Protein AF-A0A955QPR9-F1 (afdb_monomer_lite)

Foldseek 3Di:
DPPPDPLVPPVVSVVVLVVLLVVQCVVQVALQSSLVVLLVVLVVCVVVVVPVSSLVSLVSSCSSPVLQLSSLQSVLSSCVVVVVNVSSVVSNVSSVVSPPPDVPPPD

Radius of gyration: 13.74 Å; chains: 1; bounding box: 36×45×26 Å

pLDDT: mean 83.51, std 14.72, range [36.06, 96.19]

Structure (mmCIF, N/CA/C/O backbone):
data_AF-A0A955QPR9-F1
#
_entry.id   AF-A0A955QPR9-F1
#
loop_
_atom_site.group_PDB
_atom_site.id
_atom_site.type_symbol
_atom_site.label_atom_id
_atom_site.label_alt_id
_atom_site.label_comp_id
_atom_site.label_asym_id
_atom_site.label_entity_id
_atom_site.label_seq_id
_atom_site.pdbx_PDB_ins_code
_atom_site.Cartn_x
_atom_site.Cartn_y
_atom_site.Cartn_z
_atom_site.occupancy
_atom_site.B_iso_or_equiv
_atom_site.auth_seq_id
_atom_site.auth_comp_id
_atom_site.auth_asym_id
_atom_site.auth_atom_id
_atom_site.pdbx_PDB_model_num
ATOM 1 N N . MET A 1 1 ? 3.147 7.351 2.270 1.00 56.72 1 MET A N 1
ATOM 2 C CA . MET A 1 1 ? 2.463 7.103 0.985 1.00 56.72 1 MET A CA 1
ATOM 3 C C . MET A 1 1 ? 3.489 6.826 -0.081 1.00 56.72 1 MET A C 1
ATOM 5 O O . MET A 1 1 ? 4.509 7.511 -0.118 1.00 56.72 1 MET A O 1
ATOM 9 N N . TYR A 1 2 ? 3.215 5.840 -0.925 1.00 52.31 2 TYR A N 1
ATOM 10 C CA . TYR A 1 2 ? 4.029 5.600 -2.102 1.00 52.31 2 TYR A CA 1
ATOM 11 C C . TYR A 1 2 ? 3.951 6.808 -3.050 1.00 52.31 2 TYR A C 1
ATOM 13 O O . TYR A 1 2 ? 2.873 7.373 -3.247 1.00 52.31 2 TYR A O 1
ATOM 21 N N . GLY A 1 3 ? 5.090 7.224 -3.609 1.00 59.91 3 GLY A N 1
ATOM 22 C CA . GLY A 1 3 ? 5.198 8.421 -4.454 1.00 59.91 3 GLY A CA 1
ATOM 23 C C . GLY A 1 3 ? 5.567 9.716 -3.716 1.00 59.91 3 GLY A C 1
ATOM 24 O O . GLY A 1 3 ? 5.427 10.794 -4.284 1.00 59.91 3 GLY A O 1
ATOM 25 N N . GLY A 1 4 ? 6.014 9.640 -2.455 1.00 56.38 4 GLY A N 1
ATOM 26 C CA . GLY A 1 4 ? 6.694 10.746 -1.756 1.00 56.38 4 GLY A CA 1
ATOM 27 C C . GLY A 1 4 ? 5.832 11.954 -1.364 1.00 56.38 4 GLY A C 1
ATOM 28 O O . GLY A 1 4 ? 6.309 12.840 -0.660 1.00 56.38 4 GLY A O 1
ATOM 29 N N . MET A 1 5 ? 4.556 12.004 -1.754 1.00 54.12 5 MET A N 1
ATOM 30 C CA . MET A 1 5 ? 3.653 13.076 -1.335 1.00 54.12 5 MET A CA 1
ATOM 31 C C . MET A 1 5 ? 3.105 12.809 0.065 1.00 54.12 5 MET A C 1
ATOM 33 O O . MET A 1 5 ? 2.366 11.849 0.299 1.00 54.12 5 MET A O 1
ATOM 37 N N . ASN A 1 6 ? 3.418 13.703 0.999 1.00 56.09 6 ASN A N 1
ATOM 38 C CA . ASN A 1 6 ? 2.761 13.751 2.296 1.00 56.09 6 ASN A CA 1
ATOM 39 C C . ASN A 1 6 ? 1.336 14.305 2.107 1.00 56.09 6 ASN A C 1
ATOM 41 O O . ASN A 1 6 ? 1.099 15.503 2.217 1.00 56.09 6 ASN A O 1
ATOM 45 N N . ARG A 1 7 ? 0.368 13.449 1.761 1.00 57.69 7 ARG A N 1
ATOM 46 C CA . ARG A 1 7 ? -1.020 13.894 1.534 1.00 57.69 7 ARG A CA 1
ATOM 47 C C . ARG A 1 7 ? -1.689 14.446 2.795 1.00 57.69 7 ARG A C 1
ATOM 49 O O . ARG A 1 7 ? -2.630 15.222 2.684 1.00 57.69 7 ARG A O 1
ATOM 56 N N . SER A 1 8 ? -1.142 14.150 3.976 1.00 53.88 8 SER A N 1
ATOM 57 C CA . SER A 1 8 ? -1.621 14.659 5.264 1.00 53.88 8 SER A CA 1
ATOM 58 C C . SER A 1 8 ? -1.446 16.173 5.444 1.00 53.88 8 SER A C 1
ATOM 60 O O . SER A 1 8 ? -2.113 16.748 6.303 1.00 53.88 8 SER A O 1
ATOM 62 N N . VAL A 1 9 ? -0.569 16.825 4.665 1.00 55.84 9 VAL A N 1
ATOM 63 C CA . VAL A 1 9 ? -0.375 18.292 4.700 1.00 55.84 9 VAL A CA 1
ATOM 64 C C . VAL A 1 9 ? -1.202 19.047 3.657 1.00 55.84 9 VAL A C 1
ATOM 66 O O . VAL A 1 9 ? -1.247 20.272 3.704 1.00 55.84 9 VAL A O 1
ATOM 69 N N . VAL A 1 10 ? -1.899 18.346 2.755 1.00 63.06 10 VAL A N 1
ATOM 70 C CA . VAL A 1 10 ? -2.817 18.962 1.787 1.00 63.06 10 VAL A CA 1
ATOM 71 C C . VAL A 1 10 ? -4.250 18.812 2.316 1.00 63.06 10 VAL A C 1
ATOM 73 O O . VAL A 1 10 ? -4.760 17.690 2.350 1.00 63.06 10 VAL A O 1
ATOM 76 N N . PRO A 1 11 ? -4.930 19.902 2.727 1.00 62.66 11 PRO A N 1
ATOM 77 C CA . PRO A 1 11 ? -6.247 19.831 3.375 1.00 62.66 11 PRO A CA 1
ATOM 78 C C . PRO A 1 11 ? -7.308 19.090 2.550 1.00 62.66 11 PRO A C 1
ATOM 80 O O . PRO A 1 11 ? -8.120 18.345 3.095 1.00 62.66 11 PRO A O 1
ATOM 83 N N . GLU A 1 12 ? -7.269 19.255 1.229 1.00 62.84 12 GLU A N 1
ATOM 84 C CA . GLU A 1 12 ? -8.191 18.626 0.277 1.00 62.84 12 GLU A CA 1
ATOM 85 C C . GLU A 1 12 ? -7.997 17.104 0.197 1.00 62.84 12 GLU A C 1
ATOM 87 O O . GLU A 1 12 ? -8.967 16.341 0.154 1.00 62.84 12 GLU A O 1
ATOM 92 N N . LEU A 1 13 ? -6.742 16.647 0.237 1.00 67.69 13 LEU A N 1
ATOM 93 C CA . LEU A 1 13 ? -6.416 15.222 0.230 1.00 67.69 13 LEU A CA 1
ATOM 94 C C . LEU A 1 13 ? -6.741 14.593 1.582 1.00 67.69 13 LEU A C 1
ATOM 96 O O . LEU A 1 13 ? -7.351 13.531 1.613 1.00 67.69 13 LEU A O 1
ATOM 100 N N . LYS A 1 14 ? -6.470 15.298 2.685 1.00 69.69 14 LYS A N 1
ATOM 101 C CA . LYS A 1 14 ? -6.840 14.856 4.032 1.00 69.69 14 LYS A CA 1
ATOM 102 C C . LYS A 1 14 ? -8.352 14.640 4.185 1.00 69.69 14 LYS A C 1
ATOM 104 O O . LYS A 1 14 ? -8.768 13.605 4.692 1.00 69.69 14 LYS A O 1
ATOM 109 N N . ALA A 1 15 ? -9.180 15.569 3.702 1.00 74.94 15 ALA A N 1
ATOM 110 C CA . ALA A 1 15 ? -10.638 15.421 3.754 1.00 74.94 15 ALA A CA 1
ATOM 111 C C . ALA A 1 15 ? -11.147 14.257 2.881 1.00 74.94 15 ALA A C 1
ATOM 113 O O . ALA A 1 15 ? -12.127 13.592 3.222 1.00 74.94 15 ALA A O 1
ATOM 114 N N . THR A 1 16 ? -10.482 13.998 1.753 1.00 76.56 16 THR A N 1
ATOM 115 C CA . THR A 1 16 ? -10.802 12.869 0.868 1.00 76.56 16 THR A CA 1
ATOM 116 C C . THR A 1 16 ? -10.407 11.536 1.506 1.00 76.56 16 THR A C 1
ATOM 118 O O . THR A 1 16 ? -11.188 10.586 1.480 1.00 76.56 16 THR A O 1
ATOM 121 N N . ASP A 1 17 ? -9.237 11.492 2.139 1.00 76.62 17 ASP A N 1
ATOM 122 C CA . ASP A 1 17 ? -8.719 10.350 2.888 1.00 76.62 17 ASP A CA 1
ATOM 123 C C . ASP A 1 17 ? -9.635 10.010 4.080 1.00 76.62 17 ASP A C 1
ATOM 125 O O . ASP A 1 17 ? -10.000 8.850 4.276 1.00 76.62 17 ASP A O 1
ATOM 129 N N . GLU A 1 18 ? -10.098 11.014 4.831 1.00 79.50 18 GLU A N 1
ATOM 130 C CA . GLU A 1 18 ? -11.054 10.837 5.935 1.00 79.50 18 GLU A CA 1
ATOM 131 C C . GLU A 1 18 ? -12.413 10.305 5.455 1.00 79.50 18 GLU A C 1
ATOM 133 O O . GLU A 1 18 ? -12.964 9.382 6.063 1.00 79.50 18 GLU A O 1
ATOM 138 N N . LYS A 1 19 ? -12.939 10.831 4.339 1.00 83.06 19 LYS A N 1
ATOM 139 C CA . LYS A 1 19 ? -14.174 1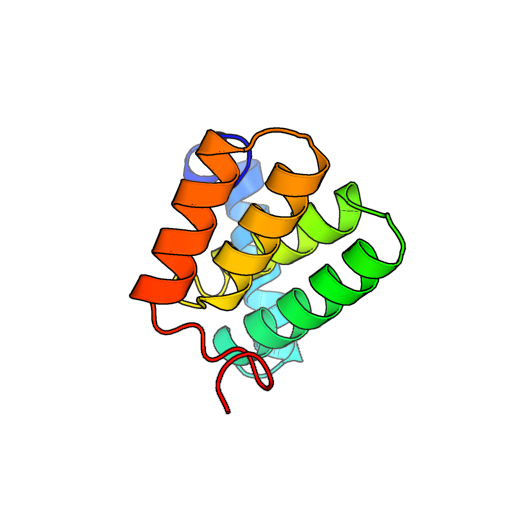0.318 3.721 1.00 83.06 19 LYS A CA 1
ATOM 140 C C . LYS A 1 19 ? -14.025 8.868 3.285 1.00 83.06 19 LYS A C 1
ATOM 142 O O . LYS A 1 19 ? -14.894 8.055 3.593 1.00 83.06 19 LYS A O 1
ATOM 147 N N . LEU A 1 20 ? -12.916 8.541 2.621 1.00 82.50 20 LEU A N 1
ATOM 148 C CA . LEU A 1 20 ? -12.615 7.179 2.202 1.00 82.50 20 LEU A CA 1
ATOM 149 C C . LEU A 1 20 ? -12.578 6.240 3.411 1.00 82.50 20 LEU A C 1
ATOM 151 O O . LEU A 1 20 ? -13.218 5.190 3.383 1.00 82.50 20 LEU A O 1
ATOM 155 N N . ILE A 1 21 ? -11.877 6.627 4.482 1.00 81.38 21 ILE A N 1
ATOM 156 C CA . ILE A 1 21 ? -11.802 5.838 5.715 1.00 81.38 21 ILE A CA 1
ATOM 157 C C . ILE A 1 21 ? -13.201 5.606 6.295 1.00 81.38 21 ILE A C 1
ATOM 159 O O . ILE A 1 21 ? -13.534 4.472 6.643 1.00 81.38 21 ILE A O 1
ATOM 163 N N . ALA A 1 22 ? -14.034 6.644 6.386 1.00 83.94 22 ALA A N 1
ATOM 164 C CA . ALA A 1 22 ? -15.382 6.538 6.942 1.00 83.94 22 ALA A CA 1
ATOM 165 C C . ALA A 1 22 ? -16.304 5.640 6.096 1.00 83.94 22 ALA A C 1
ATOM 167 O O . ALA A 1 22 ? -17.012 4.791 6.638 1.00 83.94 22 ALA A O 1
ATOM 168 N N . GLU A 1 23 ? -16.283 5.791 4.773 1.00 84.50 23 GLU A N 1
ATOM 169 C CA . GLU A 1 23 ? -17.148 5.035 3.864 1.00 84.50 23 GLU A CA 1
ATOM 170 C C . GLU A 1 23 ? -16.748 3.558 3.793 1.00 84.50 23 GLU A C 1
ATOM 172 O O . GLU A 1 23 ? -17.583 2.668 3.971 1.00 84.50 23 GLU A O 1
ATOM 177 N N . THR A 1 24 ? -15.454 3.289 3.615 1.00 83.06 24 THR A N 1
ATOM 178 C CA . THR A 1 24 ? -14.946 1.917 3.519 1.00 83.06 24 THR A CA 1
ATOM 179 C C . THR A 1 24 ? -15.063 1.178 4.848 1.00 83.06 24 THR A C 1
ATOM 181 O O . THR A 1 24 ? -15.530 0.041 4.866 1.00 83.06 24 THR A O 1
ATOM 184 N N . SER A 1 25 ? -14.746 1.812 5.982 1.00 81.25 25 SER A N 1
ATOM 185 C CA . SER A 1 25 ? -14.922 1.165 7.292 1.00 81.25 25 SER A CA 1
ATOM 186 C C . SER A 1 25 ? -16.390 0.875 7.618 1.00 81.25 25 SER A C 1
ATOM 188 O O . SER A 1 25 ? -16.672 -0.146 8.239 1.00 81.25 25 SER A O 1
ATOM 190 N N . ARG A 1 26 ? -17.336 1.700 7.149 1.00 86.00 26 ARG A N 1
ATOM 191 C CA . ARG A 1 26 ? -18.774 1.419 7.271 1.00 86.00 26 ARG A CA 1
ATOM 192 C C . ARG A 1 26 ? -19.215 0.255 6.383 1.00 86.00 26 ARG A C 1
ATOM 194 O O . ARG A 1 26 ? -20.022 -0.556 6.823 1.00 86.00 26 ARG A O 1
ATOM 201 N N . HIS A 1 27 ? -18.697 0.171 5.158 1.00 87.00 27 HIS A N 1
ATOM 202 C CA . HIS A 1 27 ? -19.038 -0.891 4.210 1.00 87.00 27 HIS A CA 1
ATOM 203 C C . HIS A 1 27 ? -18.471 -2.259 4.629 1.00 87.00 27 HIS A C 1
ATOM 205 O O . HIS A 1 27 ? -19.183 -3.258 4.615 1.00 87.00 27 HIS A O 1
ATOM 211 N N . TYR A 1 28 ? -17.199 -2.304 5.033 1.00 86.75 28 TYR A N 1
ATOM 212 C CA . TYR A 1 28 ? -16.490 -3.540 5.397 1.00 86.75 28 TYR A CA 1
ATOM 213 C C . TYR A 1 28 ? -16.543 -3.866 6.901 1.00 86.75 28 TYR A C 1
ATOM 215 O O . TYR A 1 28 ? -16.059 -4.910 7.341 1.00 86.75 28 TYR A O 1
ATOM 223 N N . GLY A 1 29 ? -17.123 -2.977 7.709 1.00 89.12 29 GLY A N 1
ATOM 224 C CA . GLY A 1 29 ? -17.298 -3.122 9.156 1.00 89.12 29 GLY A CA 1
ATOM 225 C C . GLY A 1 29 ? -16.077 -2.740 10.000 1.00 89.12 29 GLY A C 1
ATOM 226 O O . GLY A 1 29 ? -16.235 -2.396 11.170 1.00 89.12 29 GLY A O 1
ATOM 227 N N . SER A 1 30 ? -14.862 -2.765 9.445 1.00 90.62 30 SER A N 1
ATOM 228 C CA . SER A 1 30 ? -13.656 -2.275 10.121 1.00 90.62 30 SER A CA 1
ATOM 229 C C . SER A 1 30 ? -12.619 -1.745 9.132 1.00 90.62 30 SER A C 1
ATOM 231 O O . SER A 1 30 ? -12.639 -2.078 7.946 1.00 90.62 30 SER A O 1
ATOM 233 N N . ARG A 1 31 ? -11.683 -0.925 9.629 1.00 90.12 31 ARG A N 1
ATOM 234 C CA . ARG A 1 31 ? -10.553 -0.423 8.829 1.00 90.12 31 ARG A CA 1
ATOM 235 C C . ARG A 1 31 ? -9.644 -1.550 8.344 1.00 90.12 31 ARG A C 1
ATOM 237 O O . ARG A 1 31 ? -9.247 -1.527 7.190 1.00 90.12 31 ARG A O 1
ATOM 244 N N . THR A 1 32 ? -9.368 -2.537 9.194 1.00 90.62 32 THR A N 1
ATOM 245 C CA . THR A 1 32 ? -8.516 -3.687 8.851 1.00 90.62 32 THR A CA 1
ATOM 246 C C . THR A 1 32 ? -9.127 -4.517 7.724 1.00 90.62 32 THR A C 1
ATOM 248 O O . THR A 1 32 ? -8.472 -4.730 6.713 1.00 90.62 32 THR A O 1
ATOM 251 N N . LYS A 1 33 ? -10.422 -4.860 7.811 1.00 92.06 33 LYS A N 1
ATOM 252 C CA . 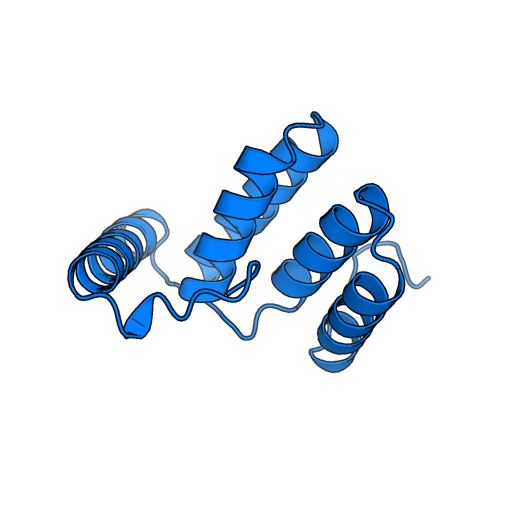LYS A 1 33 ? -11.115 -5.597 6.738 1.00 92.06 33 LYS A CA 1
ATOM 253 C C . LYS A 1 33 ? -11.206 -4.802 5.439 1.00 92.06 33 LYS A C 1
ATOM 255 O O . LYS A 1 33 ? -11.098 -5.364 4.355 1.00 92.06 33 LYS A O 1
ATOM 260 N N . ALA A 1 34 ? -11.411 -3.488 5.540 1.00 92.94 34 ALA A N 1
ATOM 261 C CA . ALA A 1 34 ? -11.372 -2.612 4.376 1.00 92.94 34 ALA A CA 1
ATOM 262 C C . ALA A 1 34 ? -9.978 -2.596 3.725 1.00 92.94 34 ALA A C 1
ATOM 264 O O . ALA A 1 34 ? -9.884 -2.619 2.500 1.00 92.94 34 ALA A O 1
ATOM 265 N N . ALA A 1 35 ? -8.909 -2.572 4.530 1.00 92.94 35 ALA A N 1
ATOM 266 C CA . ALA A 1 35 ? -7.536 -2.616 4.041 1.00 92.94 35 ALA A CA 1
ATOM 267 C C . ALA A 1 35 ? -7.238 -3.942 3.327 1.00 92.94 35 ALA A C 1
ATOM 269 O O . ALA A 1 35 ? -6.762 -3.905 2.199 1.00 92.94 35 ALA A O 1
ATOM 270 N N . GLU A 1 36 ? -7.586 -5.081 3.931 1.00 91.88 36 GLU A N 1
ATOM 271 C CA . GLU A 1 36 ? -7.455 -6.420 3.329 1.00 91.88 36 GLU A CA 1
ATOM 272 C C . GLU A 1 36 ? -8.181 -6.505 1.975 1.00 91.88 36 GLU A C 1
ATOM 274 O O . GLU A 1 36 ? -7.580 -6.853 0.961 1.00 91.88 36 GLU A O 1
ATOM 279 N N . ALA A 1 37 ? -9.444 -6.069 1.909 1.00 92.94 37 ALA A N 1
ATOM 280 C CA . ALA A 1 37 ? -10.212 -6.081 0.662 1.00 92.94 37 ALA A CA 1
ATOM 281 C C . ALA A 1 37 ? -9.589 -5.201 -0.442 1.00 92.94 37 ALA A C 1
ATOM 283 O O . ALA A 1 37 ? -9.652 -5.533 -1.630 1.00 92.94 37 ALA A O 1
ATOM 284 N N . LEU A 1 38 ? -8.990 -4.068 -0.065 1.00 94.12 38 LEU A N 1
ATOM 285 C CA . LEU A 1 38 ? -8.289 -3.186 -0.999 1.00 94.12 38 LEU A CA 1
ATOM 286 C C . LEU A 1 38 ? -6.934 -3.752 -1.431 1.00 94.12 38 LEU A C 1
ATOM 288 O O . LEU A 1 38 ? -6.550 -3.534 -2.578 1.00 94.12 38 LEU A O 1
ATOM 292 N N . VAL A 1 39 ? -6.233 -4.487 -0.566 1.00 94.75 39 VAL A N 1
ATOM 293 C CA . VAL A 1 39 ? -5.022 -5.236 -0.932 1.00 94.75 39 VAL A CA 1
ATOM 294 C C . VAL A 1 39 ? -5.358 -6.293 -1.980 1.00 94.75 39 VAL A C 1
ATOM 296 O O . VAL A 1 39 ? -4.749 -6.292 -3.050 1.00 94.75 39 VAL A O 1
ATOM 299 N N . ASP A 1 40 ? -6.390 -7.106 -1.742 1.00 94.44 40 ASP A N 1
ATOM 300 C CA . ASP A 1 40 ? -6.865 -8.108 -2.704 1.00 94.44 40 ASP A CA 1
ATOM 301 C C . ASP A 1 40 ? -7.205 -7.47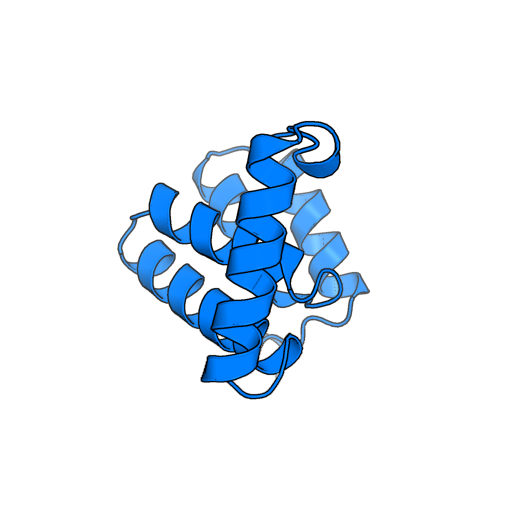6 -4.057 1.00 94.44 40 ASP A C 1
ATOM 303 O O . ASP A 1 40 ? -6.837 -7.977 -5.123 1.00 94.44 40 ASP A O 1
ATOM 307 N N . GLN A 1 41 ? -7.915 -6.346 -4.031 1.00 94.62 41 GLN A N 1
ATOM 308 C CA . GLN A 1 41 ? -8.242 -5.602 -5.241 1.00 94.62 41 GLN A CA 1
ATOM 309 C C . GLN A 1 41 ? -6.987 -5.046 -5.930 1.00 94.62 41 GLN A C 1
ATOM 311 O O . GLN A 1 41 ? -6.907 -5.070 -7.160 1.00 94.62 41 GLN A O 1
ATOM 316 N N . GLY A 1 42 ? -6.012 -4.571 -5.154 1.00 95.94 42 GLY A N 1
ATOM 317 C CA . GLY A 1 42 ? -4.722 -4.102 -5.646 1.00 95.94 42 GLY A CA 1
ATOM 318 C C . GLY A 1 42 ? -3.969 -5.198 -6.389 1.00 95.94 42 GLY A C 1
ATOM 319 O O . GLY A 1 42 ? -3.564 -4.980 -7.530 1.00 95.94 42 GLY A O 1
ATOM 320 N N . PHE A 1 43 ? -3.880 -6.398 -5.812 1.00 95.44 43 PHE A N 1
ATOM 321 C CA . PHE A 1 43 ? -3.261 -7.543 -6.476 1.00 95.44 43 PHE A CA 1
ATOM 322 C C . PHE A 1 43 ? -4.024 -7.981 -7.728 1.00 95.44 43 PHE A C 1
ATOM 324 O O . PHE A 1 43 ? -3.398 -8.285 -8.738 1.00 95.44 43 PHE A O 1
ATOM 331 N N . ARG A 1 44 ? -5.363 -7.945 -7.735 1.00 96.19 44 ARG A N 1
ATOM 332 C CA . ARG A 1 44 ? -6.133 -8.217 -8.965 1.00 96.19 44 ARG A CA 1
ATOM 333 C C . ARG A 1 44 ? -5.783 -7.254 -10.099 1.00 96.19 44 ARG A C 1
ATOM 335 O O . ARG A 1 44 ? -5.653 -7.705 -11.230 1.00 96.19 44 ARG A O 1
ATOM 342 N N . PHE A 1 45 ? -5.636 -5.958 -9.815 1.00 96.00 45 PHE A N 1
ATOM 343 C CA . PHE A 1 45 ? -5.206 -4.986 -10.827 1.00 96.00 45 PHE A CA 1
ATOM 344 C C . PHE A 1 45 ? -3.744 -5.173 -11.228 1.00 96.00 45 PHE A C 1
ATOM 346 O O . PHE A 1 45 ? -3.429 -5.050 -12.407 1.00 96.00 45 PHE A O 1
ATOM 353 N N . TYR A 1 46 ? -2.876 -5.523 -10.278 1.00 94.62 46 TYR A N 1
ATOM 354 C CA . TYR A 1 46 ? -1.475 -5.841 -10.544 1.00 94.62 46 TYR A CA 1
ATOM 355 C C . TYR A 1 46 ? -1.345 -7.011 -11.528 1.00 94.62 46 TYR A C 1
ATOM 357 O O . TYR A 1 46 ? -0.683 -6.883 -12.549 1.00 94.62 46 TYR A O 1
ATOM 365 N N . TYR A 1 47 ? -2.076 -8.108 -11.306 1.00 94.00 47 TYR A N 1
ATOM 366 C CA . TYR A 1 47 ? -2.103 -9.248 -12.231 1.00 94.00 47 TYR A CA 1
ATOM 367 C C . TYR A 1 47 ? -2.763 -8.938 -13.587 1.00 94.00 47 TYR A C 1
ATOM 369 O O . TYR A 1 47 ? -2.631 -9.722 -14.523 1.00 94.00 47 TYR A O 1
ATOM 377 N N . GLN A 1 48 ? -3.482 -7.817 -13.703 1.00 95.69 48 GLN A N 1
ATOM 378 C CA . GLN A 1 48 ? -4.012 -7.290 -14.966 1.00 95.69 48 GLN A CA 1
ATOM 379 C C . GLN A 1 48 ? -3.066 -6.279 -15.634 1.00 95.69 48 GLN A C 1
ATOM 381 O O . GLN A 1 48 ? -3.460 -5.671 -16.626 1.00 95.69 48 GLN A O 1
ATOM 386 N N . ASP A 1 49 ? -1.863 -6.073 -15.088 1.00 94.12 49 ASP A N 1
ATOM 387 C CA . ASP A 1 49 ? -0.881 -5.070 -15.523 1.00 94.12 49 ASP A CA 1
ATOM 388 C C . ASP A 1 49 ? -1.366 -3.605 -15.381 1.00 94.12 49 ASP A C 1
ATOM 390 O O . ASP A 1 49 ? -0.732 -2.653 -15.834 1.00 94.12 49 ASP A O 1
ATOM 394 N N . ASP A 1 50 ? -2.481 -3.372 -14.673 1.00 95.00 50 ASP A N 1
ATOM 395 C CA . ASP A 1 50 ? -2.954 -2.026 -14.328 1.00 95.00 50 ASP A CA 1
ATOM 396 C C . ASP A 1 50 ? -2.263 -1.540 -13.045 1.00 95.00 50 ASP A C 1
ATOM 398 O O . ASP A 1 50 ? -2.863 -1.397 -11.970 1.00 95.00 50 ASP A O 1
ATOM 402 N N . LEU A 1 51 ? -0.960 -1.271 -13.169 1.00 91.69 51 LEU A N 1
ATOM 403 C CA . LEU A 1 51 ? -0.109 -0.827 -12.062 1.00 91.69 51 LEU A CA 1
ATOM 404 C C . LEU A 1 51 ? -0.599 0.492 -11.443 1.00 91.69 51 LEU A C 1
ATOM 406 O O . LEU A 1 51 ? -0.409 0.735 -10.249 1.00 91.69 51 LEU A O 1
ATOM 410 N N . THR A 1 52 ? -1.281 1.340 -12.223 1.00 89.31 52 THR A N 1
ATOM 411 C CA . THR A 1 52 ? -1.836 2.612 -11.735 1.00 89.31 52 THR A CA 1
ATOM 412 C C . THR A 1 52 ? -2.972 2.373 -10.744 1.00 89.31 52 THR A C 1
ATOM 414 O O . THR A 1 52 ? -2.981 2.953 -9.650 1.00 89.31 52 THR A O 1
ATOM 417 N N . ARG A 1 53 ? -3.939 1.513 -11.092 1.00 90.19 53 ARG A N 1
ATOM 418 C CA . ARG A 1 53 ? -5.035 1.175 -10.176 1.00 90.19 53 ARG A CA 1
ATOM 419 C C . ARG A 1 53 ? -4.553 0.328 -9.010 1.00 90.19 53 ARG A C 1
ATOM 421 O O . ARG A 1 53 ? -4.983 0.599 -7.889 1.00 90.19 53 ARG A O 1
ATOM 428 N N . ALA A 1 54 ? -3.631 -0.605 -9.244 1.00 93.44 54 ALA A N 1
ATOM 429 C CA . ALA A 1 54 ? -3.013 -1.398 -8.186 1.00 93.44 54 ALA A CA 1
ATOM 430 C C . ALA A 1 54 ? -2.363 -0.494 -7.127 1.00 93.44 54 ALA A C 1
ATOM 432 O O . ALA A 1 54 ? -2.691 -0.568 -5.942 1.00 93.44 54 ALA A O 1
ATOM 433 N N . MET A 1 55 ? -1.5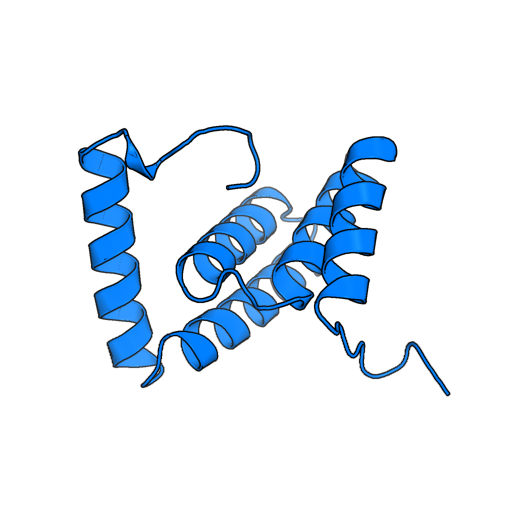46 0.466 -7.570 1.00 91.69 55 MET A N 1
ATOM 434 C CA . MET A 1 55 ? -0.893 1.432 -6.691 1.00 91.69 55 MET A CA 1
ATOM 435 C C . MET A 1 55 ? -1.897 2.280 -5.902 1.00 91.69 55 MET A C 1
ATOM 437 O O . MET A 1 55 ? -1.688 2.582 -4.723 1.00 91.69 55 MET A O 1
ATOM 441 N N . ARG A 1 56 ? -3.008 2.683 -6.527 1.00 90.06 56 ARG A N 1
ATOM 442 C CA . ARG A 1 56 ? -4.067 3.422 -5.830 1.00 90.06 56 ARG A CA 1
ATOM 443 C C . ARG A 1 56 ? -4.689 2.580 -4.716 1.00 90.06 56 ARG A C 1
ATOM 445 O O . ARG A 1 56 ? -4.827 3.088 -3.605 1.00 90.06 56 ARG A O 1
ATOM 452 N N . CYS A 1 57 ? -5.015 1.322 -5.000 1.00 92.88 57 CYS A N 1
ATOM 453 C CA . CYS A 1 57 ? -5.580 0.391 -4.028 1.00 92.88 57 CYS A CA 1
ATOM 454 C C . CYS A 1 57 ? -4.628 0.157 -2.847 1.00 92.88 57 CYS A C 1
ATOM 456 O O . CYS A 1 57 ? -5.041 0.321 -1.701 1.00 92.88 57 CYS A O 1
ATOM 458 N N . PHE A 1 58 ? -3.341 -0.098 -3.101 1.00 93.88 58 PHE A N 1
ATOM 459 C CA . PHE A 1 58 ? -2.358 -0.270 -2.027 1.00 93.88 58 PHE A CA 1
ATOM 460 C C . PHE A 1 58 ? -2.165 1.002 -1.189 1.00 93.88 58 PHE A C 1
ATOM 462 O O . PHE A 1 58 ? -2.073 0.926 0.032 1.00 93.88 58 PHE A O 1
ATOM 469 N N . ASN A 1 59 ? -2.197 2.195 -1.794 1.00 91.94 59 ASN A N 1
ATOM 470 C CA . ASN A 1 59 ? -2.161 3.449 -1.029 1.00 91.94 59 ASN A CA 1
ATOM 471 C C . ASN A 1 59 ? -3.398 3.645 -0.138 1.00 91.94 59 ASN A C 1
ATOM 473 O O . ASN A 1 59 ? -3.277 4.160 0.973 1.00 91.94 59 ASN A O 1
ATOM 477 N N . GLN A 1 60 ? -4.581 3.250 -0.611 1.00 91.06 60 GLN A N 1
ATOM 478 C CA . GLN A 1 60 ? -5.811 3.300 0.181 1.00 91.06 60 GLN A CA 1
ATOM 479 C C . GLN A 1 60 ? -5.778 2.278 1.325 1.00 91.06 60 GLN A C 1
ATOM 481 O O . GLN A 1 60 ? -6.139 2.612 2.452 1.00 91.06 60 GLN A O 1
ATOM 486 N N . ALA A 1 61 ? -5.283 1.066 1.064 1.00 92.69 61 ALA A N 1
ATOM 487 C CA . ALA A 1 61 ? -5.078 0.054 2.092 1.00 92.69 61 ALA A CA 1
ATOM 488 C C . ALA A 1 61 ? -4.072 0.518 3.157 1.00 92.69 61 ALA A C 1
ATOM 490 O O . ALA A 1 61 ? -4.365 0.422 4.345 1.00 92.69 61 ALA A O 1
ATOM 491 N N . TRP A 1 62 ? -2.954 1.128 2.748 1.00 92.56 62 TRP A N 1
ATOM 492 C CA . TRP A 1 62 ? -1.971 1.730 3.656 1.00 92.56 62 TRP A CA 1
ATOM 493 C C . TRP A 1 62 ? -2.578 2.806 4.565 1.00 92.56 62 TRP A C 1
ATOM 495 O O . TRP A 1 62 ? -2.254 2.899 5.745 1.00 92.56 62 TRP A O 1
ATOM 505 N N . LEU A 1 63 ? -3.462 3.645 4.017 1.00 89.88 63 LEU A N 1
ATOM 506 C CA . LEU A 1 63 ? -4.145 4.689 4.780 1.00 89.88 63 LEU A CA 1
ATOM 507 C C . LEU A 1 63 ? -5.079 4.087 5.846 1.00 89.88 63 LEU A C 1
ATOM 509 O O . LEU A 1 63 ? -5.214 4.619 6.953 1.00 89.88 63 LEU A O 1
ATOM 513 N N . LEU A 1 64 ? -5.739 2.978 5.518 1.00 90.12 64 LEU A N 1
ATOM 514 C CA . LEU A 1 64 ? -6.654 2.287 6.419 1.00 90.12 64 LEU A CA 1
ATOM 515 C C . LEU A 1 64 ? -5.916 1.515 7.505 1.00 90.12 64 LEU A C 1
ATOM 517 O O . LEU A 1 64 ? -6.276 1.667 8.675 1.00 90.12 64 LEU A O 1
ATOM 521 N N . ASP A 1 65 ? -4.895 0.759 7.116 1.00 90.44 65 ASP A N 1
ATOM 522 C CA . ASP A 1 65 ? -4.035 -0.018 7.994 1.00 90.44 65 ASP A CA 1
ATOM 523 C C . ASP A 1 65 ? -2.566 0.056 7.535 1.00 90.44 65 ASP A C 1
ATOM 525 O O . ASP A 1 65 ? -2.111 -0.750 6.718 1.00 90.44 65 ASP A O 1
ATOM 529 N N . PRO A 1 66 ? -1.783 1.000 8.082 1.00 89.38 66 PRO A N 1
ATOM 530 C CA . PRO A 1 66 ? -0.373 1.132 7.741 1.00 89.38 66 PRO A CA 1
ATOM 531 C C . PRO A 1 66 ? 0.489 0.013 8.335 1.00 89.38 66 PRO A C 1
ATOM 533 O O . PRO A 1 66 ? 1.685 -0.010 8.073 1.00 89.38 66 PRO A O 1
ATOM 536 N N . LYS A 1 67 ? -0.067 -0.884 9.162 1.00 89.62 67 LYS A N 1
ATOM 537 C CA . LYS A 1 67 ? 0.659 -2.037 9.708 1.00 89.62 67 LYS A CA 1
ATOM 538 C C . LYS A 1 67 ? 0.455 -3.301 8.883 1.00 89.62 67 LYS A C 1
ATOM 540 O O . LYS A 1 67 ? 1.107 -4.296 9.179 1.00 89.62 67 LYS A O 1
ATOM 545 N N . ASN A 1 68 ? -0.417 -3.274 7.873 1.00 90.25 68 ASN A N 1
ATOM 546 C CA . ASN A 1 68 ? -0.652 -4.432 7.026 1.00 90.25 68 ASN A CA 1
ATOM 547 C C . ASN A 1 68 ? 0.608 -4.721 6.177 1.00 90.25 68 ASN A C 1
ATOM 549 O O . ASN A 1 68 ? 0.974 -3.900 5.329 1.00 90.25 68 ASN A O 1
ATOM 553 N N . PRO A 1 69 ? 1.277 -5.870 6.377 1.00 91.81 69 PRO A N 1
ATOM 554 C CA . PRO A 1 69 ? 2.512 -6.191 5.673 1.00 91.81 69 PRO A CA 1
ATOM 555 C C . PRO A 1 69 ? 2.313 -6.409 4.162 1.00 91.81 69 PRO A C 1
ATOM 557 O O . PRO A 1 69 ? 3.211 -6.106 3.377 1.00 91.81 69 PRO A O 1
ATOM 560 N N . GLU A 1 70 ? 1.138 -6.871 3.725 1.00 92.69 70 GLU A N 1
ATOM 561 C CA . GLU A 1 70 ? 0.843 -7.136 2.309 1.00 92.69 70 GLU A CA 1
ATOM 562 C C . GLU A 1 70 ? 0.795 -5.858 1.464 1.00 92.69 70 GLU A C 1
ATOM 564 O O . GLU A 1 70 ? 1.109 -5.872 0.276 1.00 92.69 70 GLU A O 1
ATOM 569 N N . VAL A 1 71 ? 0.475 -4.721 2.085 1.00 93.50 71 VAL A N 1
ATOM 570 C CA . VAL A 1 71 ? 0.538 -3.406 1.437 1.00 93.50 71 VAL A CA 1
ATOM 571 C C . VAL A 1 71 ? 1.969 -3.082 1.004 1.00 93.50 71 VAL A C 1
ATOM 573 O O . VAL A 1 71 ? 2.195 -2.600 -0.107 1.00 93.50 71 VAL A O 1
ATOM 576 N N . TYR A 1 72 ? 2.944 -3.359 1.872 1.00 93.50 72 TYR A N 1
ATOM 577 C CA . TYR A 1 72 ? 4.359 -3.148 1.575 1.00 93.50 72 TYR A CA 1
ATOM 578 C C . TYR A 1 72 ? 4.858 -4.128 0.517 1.00 93.50 72 TYR A C 1
ATOM 580 O O . TYR A 1 72 ? 5.624 -3.729 -0.356 1.00 93.50 72 TYR A O 1
ATOM 588 N N . TRP A 1 73 ? 4.363 -5.367 0.539 1.00 93.88 73 TRP A N 1
ATOM 589 C CA . TRP A 1 73 ? 4.617 -6.324 -0.533 1.00 93.88 73 TRP A CA 1
ATOM 590 C C . TRP A 1 73 ? 4.107 -5.801 -1.881 1.00 93.88 73 TRP A C 1
ATOM 592 O O . TRP A 1 73 ? 4.872 -5.743 -2.838 1.00 93.88 73 TRP A O 1
ATOM 602 N N . GLY A 1 74 ? 2.862 -5.318 -1.939 1.00 93.31 74 GLY A N 1
ATOM 603 C CA . GLY A 1 74 ? 2.278 -4.730 -3.147 1.00 93.31 74 GLY A CA 1
ATOM 604 C C . GLY A 1 74 ? 3.054 -3.518 -3.678 1.00 93.31 74 GLY A C 1
ATOM 605 O O . GLY A 1 74 ? 3.254 -3.394 -4.887 1.00 93.31 74 GLY A O 1
ATOM 606 N N . PHE A 1 75 ? 3.556 -2.645 -2.794 1.00 94.62 75 PHE A N 1
ATOM 607 C CA . PHE A 1 75 ? 4.458 -1.558 -3.198 1.00 94.62 75 PHE A CA 1
ATOM 608 C C . PHE A 1 75 ? 5.776 -2.081 -3.773 1.00 94.62 75 PHE A C 1
ATOM 610 O O . PHE A 1 75 ? 6.214 -1.591 -4.815 1.00 94.62 75 PHE A O 1
ATOM 617 N N . GLY A 1 76 ? 6.382 -3.077 -3.123 1.00 93.81 76 GLY A N 1
ATOM 618 C CA . GLY A 1 76 ? 7.599 -3.725 -3.601 1.00 93.81 76 GLY A CA 1
ATOM 619 C C . GLY A 1 76 ? 7.415 -4.355 -4.982 1.00 93.81 76 GLY A C 1
ATOM 620 O O . GLY A 1 76 ? 8.234 -4.114 -5.864 1.00 93.81 76 GLY A O 1
ATOM 621 N N . SER A 1 77 ? 6.314 -5.080 -5.209 1.00 93.88 77 SER A N 1
ATOM 622 C CA . SER A 1 77 ? 6.000 -5.708 -6.501 1.00 93.88 77 SER A CA 1
ATOM 623 C C . SER A 1 77 ? 5.883 -4.683 -7.629 1.00 93.88 77 SER A C 1
ATOM 625 O O . SER A 1 77 ? 6.481 -4.854 -8.685 1.00 93.88 77 SER A O 1
ATOM 627 N N . ILE A 1 78 ? 5.186 -3.566 -7.397 1.00 93.88 78 ILE A N 1
ATOM 628 C CA . ILE A 1 78 ? 5.053 -2.521 -8.423 1.00 93.88 78 ILE A CA 1
ATOM 629 C C . ILE A 1 78 ? 6.395 -1.822 -8.694 1.00 93.88 78 ILE A C 1
ATOM 631 O O . ILE A 1 78 ? 6.688 -1.493 -9.840 1.00 93.88 78 ILE A O 1
ATOM 635 N N . LEU A 1 79 ? 7.219 -1.583 -7.669 1.00 92.69 79 LEU A N 1
ATOM 636 C CA . LEU A 1 79 ? 8.555 -0.998 -7.850 1.00 92.69 79 LEU A CA 1
ATOM 637 C C . LEU A 1 79 ? 9.500 -1.917 -8.606 1.00 92.69 79 LEU A C 1
ATOM 639 O O . LEU A 1 79 ? 10.281 -1.442 -9.429 1.00 92.69 79 LEU A O 1
ATOM 643 N N . HIS A 1 80 ? 9.433 -3.211 -8.306 1.00 93.25 80 HIS A N 1
ATOM 644 C CA . HIS A 1 80 ? 10.207 -4.234 -8.984 1.00 93.25 80 HIS A CA 1
ATOM 645 C C . HIS A 1 80 ? 9.911 -4.218 -10.489 1.00 93.25 80 HIS A C 1
ATOM 647 O O . HIS A 1 80 ? 10.840 -4.149 -11.290 1.00 93.25 80 HIS A O 1
ATOM 653 N N . ASP A 1 81 ? 8.633 -4.152 -10.866 1.00 92.25 81 ASP A N 1
ATOM 654 C CA . ASP A 1 81 ? 8.218 -4.089 -12.273 1.00 92.25 81 ASP A CA 1
ATOM 655 C C . ASP A 1 81 ? 8.562 -2.748 -12.941 1.00 92.25 81 ASP A C 1
ATOM 657 O O . ASP A 1 81 ? 8.706 -2.669 -14.157 1.00 92.25 81 ASP A O 1
ATOM 661 N N . GLN A 1 82 ? 8.755 -1.689 -12.148 1.00 91.31 82 GLN A N 1
ATOM 662 C CA . GLN A 1 82 ? 9.290 -0.396 -12.598 1.00 91.31 82 GLN A CA 1
ATOM 663 C C . GLN A 1 82 ? 10.829 -0.347 -12.631 1.00 91.31 82 GLN A C 1
ATOM 665 O O . GLN A 1 82 ? 11.392 0.738 -12.776 1.00 91.31 82 GLN A O 1
ATOM 670 N N . GLU A 1 83 ? 11.511 -1.480 -12.448 1.00 94.31 83 GLU A N 1
ATOM 671 C CA . GLU A 1 83 ? 12.975 -1.612 -12.379 1.00 94.31 83 GLU A CA 1
ATOM 672 C C . GLU A 1 83 ? 13.645 -0.838 -11.223 1.00 94.31 83 GLU A C 1
ATOM 674 O O . GLU A 1 83 ? 14.869 -0.692 -11.156 1.00 94.31 83 GLU A O 1
ATOM 679 N N . LYS A 1 84 ? 12.864 -0.381 -10.239 1.00 92.62 84 LYS A N 1
ATOM 680 C CA . LYS A 1 84 ? 13.345 0.361 -9.063 1.00 92.62 84 LYS A CA 1
ATOM 681 C C . LYS A 1 84 ? 13.756 -0.589 -7.946 1.00 92.62 84 LYS A C 1
ATOM 683 O O . LYS A 1 84 ? 13.194 -0.587 -6.850 1.00 92.62 84 LYS A O 1
ATOM 688 N N . MET A 1 85 ? 14.768 -1.401 -8.230 1.00 91.38 85 MET A N 1
ATOM 689 C CA . MET A 1 85 ? 15.152 -2.544 -7.394 1.00 91.38 85 MET A CA 1
ATOM 690 C C . MET A 1 85 ? 15.511 -2.170 -5.950 1.00 91.38 85 MET A C 1
ATOM 692 O O . MET A 1 85 ? 15.095 -2.858 -5.020 1.00 91.38 85 MET A O 1
ATOM 696 N N . CYS A 1 86 ? 16.238 -1.068 -5.734 1.00 91.50 86 CYS A N 1
ATOM 697 C CA . CYS A 1 86 ? 16.620 -0.640 -4.383 1.00 91.50 86 CYS A CA 1
ATOM 698 C C . CYS A 1 86 ? 15.403 -0.248 -3.534 1.00 91.50 86 CYS A C 1
ATOM 700 O O . CYS A 1 86 ? 15.292 -0.667 -2.385 1.00 91.50 86 CYS A O 1
ATOM 702 N N . GLU A 1 87 ? 14.476 0.527 -4.105 1.00 90.19 87 GLU A N 1
ATOM 703 C CA . GLU A 1 87 ? 13.243 0.920 -3.417 1.00 90.19 87 GLU A CA 1
ATOM 704 C C . GLU A 1 87 ? 12.355 -0.307 -3.162 1.00 90.19 87 GLU A C 1
ATOM 706 O O . GLU A 1 87 ? 11.805 -0.457 -2.070 1.00 90.19 87 GLU A O 1
ATOM 711 N N . ALA A 1 88 ? 12.248 -1.212 -4.145 1.00 92.31 88 ALA A N 1
ATOM 712 C CA . ALA A 1 88 ? 11.474 -2.444 -4.020 1.00 92.31 88 ALA A CA 1
ATOM 713 C C . ALA A 1 88 ? 11.963 -3.286 -2.836 1.00 92.31 88 ALA A C 1
ATOM 715 O O . ALA A 1 88 ? 11.159 -3.714 -2.008 1.00 92.31 88 ALA A O 1
ATOM 716 N N . MET A 1 89 ? 13.285 -3.451 -2.713 1.00 93.38 89 MET A N 1
ATOM 717 C CA . MET A 1 89 ? 13.905 -4.208 -1.626 1.00 93.38 89 MET A CA 1
ATOM 718 C C . MET A 1 89 ? 13.544 -3.639 -0.253 1.00 93.38 89 MET A C 1
ATOM 720 O O . MET A 1 89 ? 13.111 -4.385 0.619 1.00 93.38 89 MET A O 1
ATOM 724 N N . THR A 1 90 ? 13.622 -2.317 -0.073 1.00 92.00 90 THR A N 1
ATOM 725 C CA . THR A 1 90 ? 13.238 -1.672 1.195 1.00 92.00 90 THR A CA 1
ATOM 726 C C . THR A 1 90 ? 11.784 -1.968 1.575 1.00 92.00 90 THR A C 1
ATOM 728 O O . THR A 1 90 ? 11.464 -2.204 2.745 1.00 92.00 90 THR A O 1
ATOM 731 N N . HIS A 1 91 ? 10.881 -1.983 0.593 1.00 91.75 91 HIS A N 1
ATOM 732 C CA . HIS A 1 91 ? 9.481 -2.320 0.826 1.00 91.75 91 HIS A CA 1
ATOM 733 C C . HIS A 1 91 ? 9.282 -3.806 1.152 1.00 91.75 91 HIS A C 1
ATOM 735 O O . HIS A 1 91 ? 8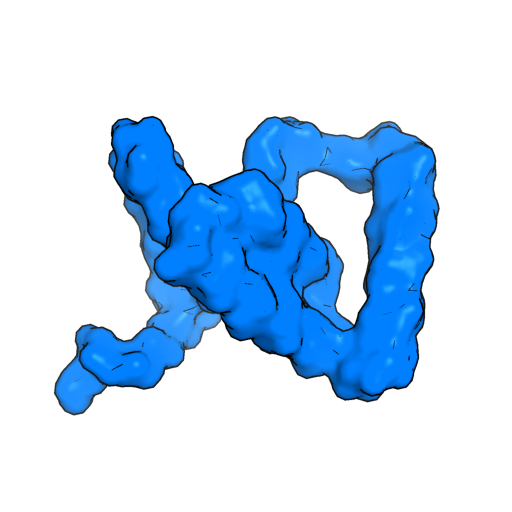.543 -4.117 2.088 1.00 91.75 91 HIS A O 1
ATOM 741 N N . PHE A 1 92 ? 9.980 -4.712 0.467 1.00 91.94 92 PHE A N 1
ATOM 742 C CA . PHE A 1 92 ? 9.935 -6.141 0.782 1.00 91.94 92 PHE A CA 1
ATOM 743 C C . PHE A 1 92 ? 10.492 -6.451 2.176 1.00 91.94 92 PHE A C 1
ATOM 745 O O . PHE A 1 92 ? 9.861 -7.185 2.934 1.00 91.94 92 PHE A O 1
ATOM 752 N N . GLU A 1 93 ? 11.609 -5.838 2.568 1.00 91.81 93 GLU A N 1
ATOM 753 C CA . GLU A 1 93 ? 12.171 -5.965 3.918 1.00 91.81 93 GLU A CA 1
ATOM 754 C C . GLU A 1 93 ? 11.185 -5.480 4.985 1.00 91.81 93 GLU A C 1
ATOM 756 O O . GLU A 1 93 ? 10.997 -6.134 6.014 1.00 91.81 93 GLU A O 1
ATOM 761 N N . THR A 1 94 ? 10.501 -4.363 4.718 1.00 90.00 94 THR A N 1
ATOM 762 C CA . THR A 1 94 ? 9.463 -3.838 5.613 1.00 90.00 94 THR A CA 1
ATOM 763 C C . THR A 1 94 ? 8.290 -4.813 5.732 1.00 90.00 94 THR A C 1
ATOM 765 O O . THR A 1 94 ? 7.821 -5.058 6.842 1.00 90.00 94 THR A O 1
ATOM 768 N N . ALA A 1 95 ? 7.843 -5.407 4.619 1.00 91.00 95 ALA A N 1
ATOM 769 C CA . ALA A 1 95 ? 6.772 -6.402 4.612 1.00 91.00 95 ALA A CA 1
ATOM 770 C C . ALA A 1 95 ? 7.140 -7.629 5.461 1.00 91.00 95 ALA A C 1
ATOM 772 O O . ALA A 1 95 ? 6.370 -8.042 6.329 1.00 91.00 95 ALA A O 1
ATOM 773 N N . VAL A 1 96 ? 8.338 -8.183 5.252 1.00 88.94 96 VAL A N 1
ATOM 774 C CA . VAL A 1 96 ? 8.830 -9.357 5.989 1.00 88.94 96 VAL A CA 1
ATOM 775 C C . VAL A 1 96 ? 8.979 -9.043 7.480 1.00 88.94 96 VAL A C 1
ATOM 777 O O . VAL A 1 96 ? 8.497 -9.804 8.316 1.00 88.94 96 VAL A O 1
ATOM 780 N N . SER A 1 97 ? 9.568 -7.896 7.823 1.00 89.25 97 SER A N 1
ATOM 781 C CA . SER A 1 97 ? 9.736 -7.449 9.213 1.00 89.25 97 SER A CA 1
ATOM 782 C C . SER A 1 97 ? 8.396 -7.233 9.932 1.00 89.25 97 SER A C 1
ATOM 784 O O . SER A 1 97 ? 8.255 -7.563 11.109 1.00 89.25 97 SER A O 1
ATOM 786 N N . ALA A 1 98 ? 7.379 -6.743 9.217 1.00 83.06 98 ALA A N 1
ATOM 787 C CA . ALA A 1 98 ? 6.023 -6.565 9.735 1.00 83.06 98 ALA A CA 1
ATOM 788 C C . ALA A 1 98 ? 5.213 -7.877 9.838 1.00 83.06 98 ALA A C 1
ATOM 790 O O . ALA A 1 98 ? 4.073 -7.849 10.302 1.00 83.06 98 ALA A O 1
ATOM 791 N N . GLY A 1 99 ? 5.789 -9.021 9.449 1.00 80.62 99 GL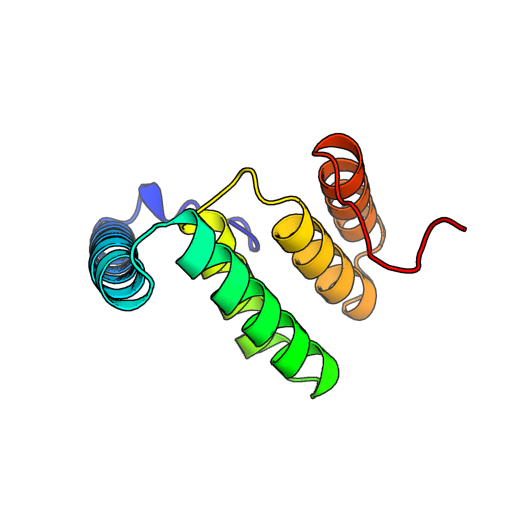Y A N 1
ATOM 792 C CA . GLY A 1 99 ? 5.158 -10.333 9.576 1.00 80.62 99 GLY A CA 1
ATOM 793 C C . GLY A 1 99 ? 4.307 -10.739 8.375 1.00 80.62 99 GLY A C 1
ATOM 794 O O . GLY A 1 99 ? 3.292 -11.404 8.567 1.00 80.62 99 GLY A O 1
ATOM 795 N N . CYS A 1 100 ? 4.684 -10.345 7.150 1.00 71.69 100 CYS A N 1
ATOM 796 C CA . CYS A 1 100 ? 4.043 -10.850 5.931 1.00 71.69 100 CYS A CA 1
ATOM 797 C C . CYS A 1 100 ? 4.085 -12.386 5.908 1.00 71.69 100 CYS A C 1
ATOM 799 O O . CYS A 1 100 ? 5.131 -12.982 5.646 1.00 71.69 100 CYS A O 1
ATOM 801 N N . TYR A 1 101 ? 2.947 -13.028 6.173 1.00 63.47 101 TYR A N 1
ATOM 802 C CA . TYR A 1 101 ? 2.763 -14.457 5.953 1.00 63.47 101 TYR A CA 1
ATOM 803 C C . TYR A 1 101 ? 2.200 -14.649 4.557 1.00 63.47 101 TYR A C 1
ATOM 805 O O . TYR A 1 101 ? 0.992 -14.639 4.337 1.00 63.47 101 TYR A O 1
ATOM 813 N N . ILE A 1 102 ? 3.096 -14.810 3.594 1.00 59.38 102 ILE A N 1
ATOM 814 C CA . ILE A 1 102 ? 2.692 -15.124 2.234 1.00 59.38 102 ILE A CA 1
ATOM 815 C C . ILE A 1 102 ? 2.259 -16.591 2.231 1.00 59.38 102 ILE A C 1
ATOM 817 O O . ILE A 1 102 ? 3.096 -17.493 2.337 1.00 59.38 102 ILE A O 1
ATOM 821 N N . HIS A 1 103 ? 0.950 -16.839 2.149 1.00 49.34 103 HIS A N 1
ATOM 822 C CA . HIS A 1 103 ? 0.413 -18.186 1.970 1.00 49.34 103 HIS A CA 1
ATOM 823 C C . HIS A 1 103 ? 1.039 -18.809 0.707 1.00 49.34 103 HIS A C 1
ATOM 825 O O . HIS A 1 103 ? 0.694 -18.436 -0.410 1.00 49.34 103 HIS A O 1
ATOM 831 N N . GLY A 1 104 ? 1.982 -19.742 0.894 1.00 48.97 104 GLY A N 1
ATOM 832 C CA . GLY A 1 104 ? 2.655 -20.475 -0.187 1.00 48.97 104 GLY A CA 1
ATOM 833 C C . GLY A 1 104 ? 4.135 -20.150 -0.432 1.00 48.97 104 GLY A C 1
ATOM 834 O O . GLY A 1 104 ? 4.706 -20.721 -1.356 1.00 48.97 104 GLY A O 1
ATOM 835 N N . LEU A 1 105 ? 4.770 -19.277 0.363 1.00 45.47 105 LEU A N 1
ATOM 836 C CA . LEU A 1 105 ? 6.195 -18.915 0.200 1.00 45.47 105 LEU A CA 1
ATOM 837 C C . LEU A 1 105 ? 7.124 -19.449 1.308 1.00 45.47 105 LEU A C 1
ATOM 839 O O . LEU A 1 105 ? 8.339 -19.299 1.209 1.00 45.47 105 LEU A O 1
ATOM 843 N N . TYR A 1 106 ? 6.574 -20.144 2.307 1.00 36.06 106 TYR A N 1
ATOM 844 C CA . TYR A 1 106 ? 7.319 -21.055 3.179 1.00 36.06 106 TYR A CA 1
ATOM 845 C C . TYR A 1 106 ? 6.615 -22.425 3.203 1.00 36.06 106 TYR A C 1
ATOM 847 O O . TYR A 1 106 ? 5.382 -22.442 3.278 1.00 36.06 106 TYR A O 1
ATOM 855 N N . PRO A 1 107 ? 7.365 -23.538 3.077 1.00 45.59 107 PRO A N 1
ATOM 856 C CA . PRO A 1 107 ? 6.828 -24.898 3.152 1.00 45.59 107 PRO A CA 1
ATOM 857 C C . PRO A 1 107 ? 6.282 -25.253 4.540 1.00 45.59 107 PRO A C 1
ATOM 859 O O . PRO A 1 107 ? 6.758 -24.667 5.540 1.00 45.59 107 PRO A O 1
#

Secondary structure (DSSP, 8-state):
-TTS--GGGSHHHHHHHHHHHHHHHHHHSSHHHHHHHHHHHHHHHHTTT-HHHHHHHHHHHHHH-TT-HHHHHHHHHHHHHTT-HHHHHHHHHHHHHTT---TTS--

Sequence (107 aa):
MYGGMNRSVVPELKATDEKLIAETSRHYGSRTKAAEALVDQGFRFYYQDDLTRAMRCFNQAWLLDPKNPEVYWGFGSILHDQEKMCEAMTHFETAVSAGCYIHGLYP